Protein AF-A0A139WZM8-F1 (afdb_monomer_lite)

Radius of gyration: 18.74 Å; chains: 1; bounding box: 75×30×41 Å

Organism: NCBI:txid128403

Secondary structure (DSSP, 8-state):
---------TTHHHHHHHHHHHHHHHHHHHSPTT-HHHHHHHTGGG-SHHHHHHHHHHHHHHHHTT-HHHHHHHHHHHHHHHHHTT-S------------

pLDDT: mean 77.56, std 16.38, range [36.62, 92.31]

Foldseek 3Di:
DDDDDPDDPPPVPVVVLVVVLVVLLVCCVPDDPPCNVVSCVVPVVSLDVSSLVVLQVVLVVCVVVVNPVSSVSSVVVSVVSCVVRCVPPPVPPPDPDDDD

Sequence (100 aa):
MSEQISEPTSEQSLEERHKLYCELIDKLLRCPNGQEPEVLEAHLELIDAGLIQTMLQVATGFAHQGNQDGAKFLIHVTKELSKQLGFYPEIPNSTEEGKE

Structure (mmCIF, N/CA/C/O backbone):
data_AF-A0A139WZM8-F1
#
_entry.id   AF-A0A139WZM8-F1
#
loop_
_atom_site.group_PDB
_atom_site.id
_atom_site.type_symbol
_atom_site.label_atom_id
_atom_site.label_alt_id
_atom_site.label_comp_id
_atom_site.label_asym_id
_atom_site.label_entity_id
_atom_site.label_seq_id
_atom_site.pdbx_PDB_ins_code
_atom_site.Cartn_x
_atom_site.Cartn_y
_atom_site.Cartn_z
_atom_site.occupancy
_atom_site.B_iso_or_equiv
_atom_site.auth_seq_id
_atom_site.auth_comp_id
_atom_site.auth_asym_id
_atom_site.auth_atom_id
_atom_site.pdbx_PDB_model_num
ATOM 1 N N . MET A 1 1 ? -36.905 1.619 -5.921 1.00 54.69 1 MET A N 1
ATOM 2 C CA . MET A 1 1 ? -35.909 1.086 -4.966 1.00 54.69 1 MET A CA 1
ATOM 3 C C . MET A 1 1 ? -35.864 -0.408 -5.214 1.00 54.69 1 MET A C 1
ATOM 5 O O . MET A 1 1 ? -36.922 -1.014 -5.120 1.00 54.69 1 MET A O 1
ATOM 9 N N . SER A 1 2 ? -34.698 -0.930 -5.609 1.00 65.88 2 SER A N 1
ATOM 10 C CA . SER A 1 2 ? -34.455 -2.293 -6.129 1.00 65.88 2 SER A CA 1
ATOM 11 C C . SER A 1 2 ? -34.614 -2.457 -7.652 1.00 65.88 2 SER A C 1
ATOM 13 O O . SER A 1 2 ? -35.471 -3.196 -8.119 1.00 65.88 2 SER A O 1
ATOM 15 N N . GLU A 1 3 ? -33.758 -1.792 -8.429 1.00 51.28 3 GLU A N 1
ATOM 16 C CA . GLU A 1 3 ? -33.320 -2.306 -9.741 1.00 51.28 3 GLU A CA 1
ATOM 17 C C . GLU A 1 3 ? -32.037 -3.105 -9.449 1.00 51.28 3 GLU A C 1
ATOM 19 O O . GLU A 1 3 ? -31.079 -2.554 -8.915 1.00 51.28 3 GLU A O 1
ATOM 24 N N . GLN A 1 4 ? -32.093 -4.444 -9.418 1.00 48.72 4 GLN A N 1
ATOM 25 C CA . GLN A 1 4 ? -31.771 -5.315 -10.560 1.00 48.72 4 GLN A CA 1
ATOM 26 C C . GLN A 1 4 ? -30.571 -4.774 -11.337 1.00 48.72 4 GLN A C 1
ATOM 28 O O . GLN A 1 4 ? -30.774 -3.811 -12.060 1.00 48.72 4 GLN A O 1
ATOM 33 N N . ILE A 1 5 ? -29.367 -5.346 -11.167 1.00 49.44 5 ILE A N 1
ATOM 34 C CA . ILE A 1 5 ? -28.775 -6.346 -12.085 1.00 49.44 5 ILE A CA 1
ATOM 35 C C . ILE A 1 5 ? -27.691 -7.116 -11.312 1.00 49.44 5 ILE A C 1
ATOM 37 O O . ILE A 1 5 ? -26.608 -6.613 -11.026 1.00 49.44 5 ILE A O 1
ATOM 41 N N . SER A 1 6 ? -28.018 -8.348 -10.936 1.00 61.44 6 SER A N 1
ATOM 42 C CA . SER A 1 6 ? -27.031 -9.410 -10.816 1.00 61.44 6 SER A CA 1
ATOM 43 C C . SER A 1 6 ? -26.698 -9.839 -12.238 1.00 61.44 6 SER A C 1
ATOM 45 O O . SER A 1 6 ? -27.592 -10.344 -12.896 1.00 61.44 6 SER A O 1
ATOM 47 N N . GLU A 1 7 ? -25.465 -9.639 -12.697 1.00 39.72 7 GLU A N 1
ATOM 48 C CA . GLU A 1 7 ? -24.841 -10.434 -13.763 1.00 39.72 7 GLU A CA 1
ATOM 49 C C . GLU A 1 7 ? -23.308 -10.244 -13.683 1.00 39.72 7 GLU A C 1
ATOM 51 O O . GLU A 1 7 ? -22.821 -9.118 -13.793 1.00 39.72 7 GLU A O 1
ATOM 56 N N . PRO A 1 8 ? -22.537 -11.313 -13.394 1.00 54.03 8 PRO A N 1
ATOM 57 C CA . PRO A 1 8 ? -21.099 -11.249 -13.161 1.00 54.03 8 PRO A CA 1
ATOM 58 C C . PRO A 1 8 ? -20.370 -11.280 -14.505 1.00 54.03 8 PRO A C 1
ATOM 60 O O . PRO A 1 8 ? -20.013 -12.339 -15.020 1.00 54.03 8 PRO A O 1
ATOM 63 N N . THR A 1 9 ? -20.183 -10.116 -15.115 1.00 36.62 9 THR A N 1
ATOM 64 C CA . THR A 1 9 ? -19.450 -10.018 -16.378 1.00 36.62 9 THR A CA 1
ATOM 65 C C . THR A 1 9 ? -17.950 -10.088 -16.104 1.00 36.62 9 THR A C 1
ATOM 67 O O . THR A 1 9 ? -17.444 -9.503 -15.147 1.00 36.62 9 THR A O 1
ATOM 70 N N . SER A 1 10 ? -17.251 -10.829 -16.958 1.00 52.28 10 SER A N 1
ATOM 71 C CA . SER A 1 10 ? -15.842 -11.248 -16.934 1.00 52.28 10 SER A CA 1
ATOM 72 C C . SER A 1 10 ? -14.768 -10.128 -16.868 1.00 52.28 10 SER A C 1
ATOM 74 O O . SER A 1 10 ? -13.616 -10.367 -17.224 1.00 52.28 10 SER A O 1
ATOM 76 N N . GLU A 1 11 ? -15.121 -8.932 -16.394 1.00 46.72 11 GLU A N 1
ATOM 77 C CA . GLU A 1 11 ? -14.274 -7.751 -16.151 1.00 46.72 11 GLU A CA 1
ATOM 78 C C . GLU A 1 11 ? -14.114 -7.428 -14.647 1.00 46.72 11 GLU A C 1
ATOM 80 O O . GLU A 1 11 ? -13.239 -6.656 -14.261 1.00 46.72 11 GLU A O 1
ATOM 85 N N . GLN A 1 12 ? -14.884 -8.089 -13.773 1.00 49.94 12 GLN A N 1
ATOM 86 C CA . GLN A 1 12 ? -14.857 -7.911 -12.311 1.00 49.94 12 GLN A CA 1
ATOM 87 C C . GLN A 1 12 ? -13.489 -8.200 -11.665 1.00 49.94 12 GLN A C 1
ATOM 89 O O . GLN A 1 12 ? -13.149 -7.619 -10.640 1.00 49.94 12 GLN A O 1
ATOM 94 N N . SER A 1 13 ? -12.659 -9.066 -12.251 1.00 61.84 13 SER A N 1
ATOM 95 C CA . SER A 1 13 ? -11.41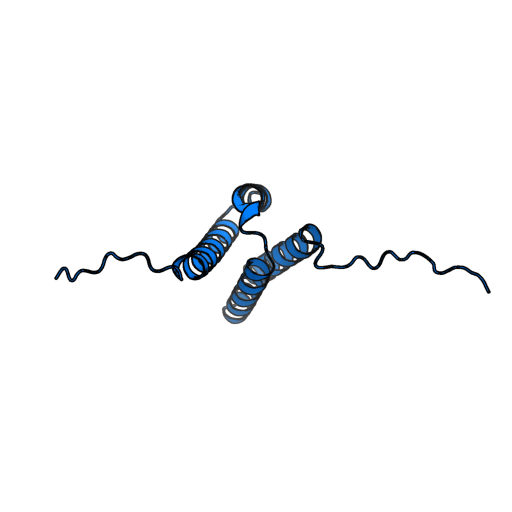1 -9.500 -11.608 1.00 61.84 13 SER A CA 1
ATOM 96 C C . SER A 1 13 ? -10.355 -8.399 -11.462 1.00 61.84 13 SER A C 1
ATOM 98 O O . SER A 1 13 ? -9.517 -8.504 -10.572 1.00 61.84 13 SER A O 1
ATOM 100 N N . LEU A 1 14 ? -10.371 -7.356 -12.303 1.00 68.69 14 LEU A N 1
ATOM 101 C CA . LEU A 1 14 ? -9.419 -6.238 -12.204 1.00 68.69 14 LEU A CA 1
ATOM 102 C C . LEU A 1 14 ? -9.836 -5.216 -11.141 1.00 68.69 14 LEU A C 1
ATOM 104 O O . LEU A 1 14 ? -8.995 -4.785 -10.350 1.00 68.69 14 LEU A O 1
ATOM 108 N N . GLU A 1 15 ? -11.122 -4.867 -11.093 1.00 74.06 15 GLU A N 1
ATOM 109 C CA . GLU A 1 15 ? -11.685 -3.973 -10.072 1.00 74.06 15 GLU A CA 1
ATOM 110 C C . GLU A 1 15 ? -11.615 -4.592 -8.677 1.00 74.06 15 GLU A C 1
ATOM 112 O O . GLU A 1 15 ? -11.192 -3.920 -7.735 1.00 74.06 15 GLU A O 1
ATOM 117 N N . GLU A 1 16 ? -11.910 -5.888 -8.555 1.00 79.62 16 GLU A N 1
ATOM 118 C CA . GLU A 1 16 ? -11.749 -6.615 -7.295 1.00 79.62 16 GLU A CA 1
ATOM 119 C C . GLU A 1 16 ? -10.279 -6.623 -6.855 1.00 79.62 16 GLU A C 1
ATOM 121 O O . GLU A 1 16 ? -9.988 -6.371 -5.689 1.00 79.62 16 GLU A O 1
ATOM 126 N N . ARG A 1 17 ? -9.323 -6.786 -7.783 1.00 82.25 17 ARG A N 1
ATOM 127 C CA . ARG A 1 17 ? -7.886 -6.682 -7.468 1.00 82.25 17 ARG A CA 1
ATOM 128 C C . ARG A 1 17 ? -7.500 -5.293 -6.972 1.00 82.25 17 ARG A C 1
ATOM 130 O O . ARG A 1 17 ? -6.786 -5.177 -5.983 1.00 82.25 17 ARG A O 1
ATOM 137 N N . HIS A 1 18 ? -7.975 -4.242 -7.637 1.00 84.06 18 HIS A N 1
ATOM 138 C CA . HIS A 1 18 ? -7.727 -2.860 -7.223 1.00 84.06 18 HIS A CA 1
ATOM 139 C C . HIS A 1 18 ? -8.298 -2.569 -5.835 1.00 84.06 18 HIS A C 1
ATOM 141 O O . HIS A 1 18 ? -7.640 -1.938 -5.009 1.00 84.06 18 HIS A O 1
ATOM 147 N N . LYS A 1 19 ? -9.507 -3.054 -5.560 1.00 85.38 19 LYS A N 1
ATOM 148 C CA . LYS A 1 19 ? -10.132 -2.931 -4.247 1.00 85.38 19 LYS A CA 1
ATOM 149 C C . LYS A 1 19 ? -9.328 -3.671 -3.183 1.00 85.38 19 LYS A C 1
ATOM 151 O O . LYS A 1 19 ? -9.027 -3.081 -2.151 1.00 85.38 19 LYS A O 1
ATOM 156 N N . LEU A 1 20 ? -8.892 -4.895 -3.474 1.00 89.31 20 LEU A N 1
ATOM 157 C CA . LEU A 1 20 ? -8.026 -5.677 -2.596 1.00 89.31 20 LEU A CA 1
ATOM 158 C C . LEU A 1 20 ? -6.687 -4.973 -2.328 1.00 89.31 20 LEU A C 1
ATOM 160 O O . LEU A 1 20 ? -6.220 -4.979 -1.193 1.00 89.31 20 LEU A O 1
ATOM 164 N N . TYR A 1 21 ? -6.096 -4.303 -3.323 1.00 91.06 21 TYR A N 1
ATOM 165 C CA . TYR A 1 21 ? -4.905 -3.471 -3.120 1.00 91.06 21 TYR A CA 1
ATOM 166 C C . TYR A 1 21 ? -5.177 -2.308 -2.173 1.00 91.06 21 TYR A C 1
ATOM 168 O O . TYR A 1 21 ? -4.419 -2.101 -1.230 1.00 91.06 21 TYR A O 1
ATOM 176 N N . CYS A 1 22 ? -6.267 -1.571 -2.385 1.00 88.75 22 CYS A N 1
ATOM 177 C CA . CYS A 1 22 ? -6.662 -0.485 -1.493 1.00 88.75 22 CYS A CA 1
ATOM 178 C C . CYS A 1 22 ? -6.931 -0.985 -0.065 1.00 88.75 22 CYS A C 1
ATOM 180 O O . CYS A 1 22 ? -6.479 -0.355 0.888 1.00 88.75 22 CYS A O 1
ATOM 182 N N . GLU A 1 23 ? -7.610 -2.123 0.097 1.00 89.81 23 GLU A N 1
ATOM 183 C CA . GLU A 1 23 ? -7.864 -2.739 1.405 1.00 89.81 23 GLU A CA 1
ATOM 184 C C . GLU A 1 23 ? -6.574 -3.202 2.086 1.00 89.81 23 GLU A C 1
ATOM 186 O O . GLU A 1 23 ? -6.404 -2.996 3.287 1.00 89.81 23 GLU A O 1
ATOM 191 N N . LEU A 1 24 ? -5.641 -3.788 1.332 1.00 90.44 24 LEU A N 1
ATOM 192 C CA . LEU A 1 24 ? -4.334 -4.189 1.843 1.00 90.44 24 LEU A CA 1
ATOM 193 C C . LEU A 1 24 ? -3.530 -2.972 2.316 1.00 90.44 24 LEU A C 1
ATOM 195 O O . LEU A 1 24 ? -2.960 -2.993 3.403 1.00 90.44 24 LEU A O 1
ATOM 199 N N . ILE A 1 25 ? -3.528 -1.891 1.536 1.00 90.25 25 ILE A N 1
ATOM 200 C CA . ILE A 1 25 ? -2.858 -0.633 1.887 1.00 90.25 25 ILE A CA 1
ATOM 201 C C . ILE A 1 25 ? -3.485 -0.009 3.141 1.00 90.25 25 ILE A C 1
ATOM 203 O O . ILE A 1 25 ? -2.753 0.403 4.040 1.00 90.25 25 ILE A O 1
ATOM 207 N N . ASP A 1 26 ? -4.817 0.031 3.234 1.00 88.69 26 ASP A N 1
ATOM 208 C CA . ASP A 1 26 ? -5.527 0.525 4.423 1.00 88.69 26 ASP A CA 1
ATOM 209 C C . ASP A 1 26 ? -5.190 -0.312 5.662 1.00 88.69 26 ASP A C 1
ATOM 211 O O . ASP A 1 26 ? -4.868 0.241 6.714 1.00 88.69 26 ASP A O 1
ATOM 215 N N . LYS A 1 27 ? -5.177 -1.646 5.530 1.00 88.31 27 LYS A N 1
ATOM 216 C CA . LYS A 1 27 ? -4.745 -2.549 6.604 1.00 88.31 27 LYS A CA 1
ATOM 217 C C . LYS A 1 27 ? -3.323 -2.245 7.051 1.00 88.31 27 LYS A C 1
ATOM 219 O O . LYS A 1 27 ? -3.103 -2.107 8.247 1.00 88.31 27 LYS A O 1
ATOM 224 N N . LEU A 1 28 ? -2.383 -2.094 6.119 1.00 88.88 28 LEU A N 1
ATOM 225 C CA . LEU A 1 28 ? -0.990 -1.780 6.442 1.00 88.88 28 LEU A CA 1
ATOM 226 C C . LEU A 1 28 ? -0.859 -0.452 7.191 1.00 88.88 28 LEU A C 1
ATOM 228 O O . LEU A 1 28 ? -0.130 -0.379 8.171 1.00 88.88 28 LEU A O 1
ATOM 232 N N . LEU A 1 29 ? -1.607 0.573 6.780 1.00 86.00 29 LEU A N 1
ATOM 233 C CA . LEU A 1 29 ? -1.600 1.887 7.430 1.00 86.00 29 LEU A CA 1
ATOM 234 C C . LEU A 1 29 ? -2.274 1.895 8.811 1.00 86.00 29 LEU A C 1
ATOM 236 O O . LEU A 1 29 ? -1.965 2.752 9.639 1.00 86.00 29 LEU A O 1
ATOM 240 N N . ARG A 1 30 ? -3.224 0.987 9.050 1.00 85.31 30 ARG A N 1
ATOM 241 C CA . ARG A 1 30 ? -3.960 0.866 10.321 1.00 85.31 30 ARG A CA 1
ATOM 242 C C . ARG A 1 30 ? -3.330 -0.130 11.285 1.00 85.31 30 ARG A C 1
ATOM 244 O O . ARG A 1 30 ? -3.628 -0.076 12.479 1.00 85.31 30 ARG A O 1
ATOM 251 N N . CYS A 1 31 ? -2.510 -1.046 10.782 1.00 81.69 31 CYS A N 1
ATOM 252 C CA . CYS A 1 31 ? -1.776 -1.992 11.599 1.00 81.69 31 CYS A CA 1
ATOM 253 C C . CYS A 1 31 ? -0.758 -1.253 12.481 1.00 81.69 31 CYS A C 1
ATOM 255 O O . CYS A 1 31 ? -0.087 -0.329 12.020 1.00 81.69 31 CYS A O 1
ATOM 257 N N . PRO A 1 32 ? -0.630 -1.635 13.762 1.00 73.38 32 PRO A N 1
ATOM 258 C CA . PRO A 1 32 ? 0.446 -1.133 14.595 1.00 73.38 32 PRO A CA 1
ATOM 259 C C . PRO A 1 32 ? 1.793 -1.623 14.051 1.00 73.38 32 PRO A C 1
ATOM 261 O O . PRO A 1 32 ? 1.903 -2.728 13.517 1.00 73.38 32 PRO A O 1
ATOM 264 N N . ASN A 1 33 ? 2.810 -0.779 14.215 1.00 69.12 33 ASN A N 1
ATOM 265 C CA . ASN A 1 33 ? 4.150 -0.978 13.674 1.00 69.12 33 ASN A CA 1
ATOM 266 C C . ASN A 1 33 ? 4.695 -2.376 14.031 1.00 69.12 33 ASN A C 1
ATOM 268 O O . ASN A 1 33 ? 4.884 -2.684 15.210 1.00 69.12 33 ASN A O 1
ATOM 272 N N . GLY A 1 34 ? 4.965 -3.200 13.018 1.00 72.94 34 GLY A N 1
ATOM 273 C CA . GLY A 1 34 ? 5.481 -4.566 13.148 1.00 72.94 34 GLY A CA 1
ATOM 274 C C . GLY A 1 34 ? 4.540 -5.674 12.665 1.00 72.94 34 GLY A C 1
ATOM 275 O O . GLY A 1 34 ? 4.977 -6.818 12.592 1.00 72.94 34 GLY A O 1
ATOM 276 N N . GLN A 1 35 ? 3.288 -5.365 12.310 1.00 82.75 35 GLN A N 1
ATOM 277 C CA . GLN A 1 35 ? 2.361 -6.339 11.706 1.00 82.75 35 GLN A CA 1
ATOM 278 C C . GLN A 1 35 ? 2.263 -6.222 10.180 1.00 82.75 35 GLN A C 1
ATOM 280 O O . GLN A 1 35 ? 1.602 -7.042 9.546 1.00 82.75 35 GLN A O 1
ATOM 285 N N . GLU A 1 36 ? 2.938 -5.238 9.574 1.00 84.94 36 GLU A N 1
ATOM 286 C CA . GLU A 1 36 ? 3.035 -5.133 8.117 1.00 84.94 36 GLU A CA 1
ATOM 287 C C . GLU A 1 36 ? 3.476 -6.419 7.405 1.00 84.94 36 GLU A C 1
ATOM 289 O O . GLU A 1 36 ? 2.787 -6.807 6.458 1.00 84.94 36 GLU A O 1
ATOM 294 N N . PRO A 1 37 ? 4.576 -7.091 7.816 1.00 82.50 37 PRO A N 1
ATOM 295 C CA . PRO A 1 37 ? 5.041 -8.281 7.111 1.00 82.50 37 PRO A CA 1
ATOM 296 C C . PRO A 1 37 ? 4.014 -9.411 7.181 1.00 82.50 37 PRO A C 1
ATOM 298 O O . PRO A 1 37 ? 3.724 -10.013 6.159 1.00 82.50 37 PRO A O 1
ATOM 301 N N . GLU A 1 38 ? 3.370 -9.619 8.331 1.00 86.25 38 GLU A N 1
ATOM 302 C CA . GLU A 1 38 ? 2.369 -10.679 8.514 1.00 86.25 38 GLU A CA 1
ATOM 303 C C . GLU A 1 38 ? 1.146 -10.471 7.599 1.00 86.25 38 GLU A C 1
ATOM 305 O O . GLU A 1 38 ? 0.626 -11.410 6.995 1.00 86.25 38 GLU A O 1
ATOM 310 N N . VAL A 1 39 ? 0.717 -9.214 7.435 1.00 87.62 39 VAL A N 1
ATOM 311 C CA . VAL A 1 39 ? -0.366 -8.840 6.515 1.00 87.62 39 VAL A CA 1
ATOM 312 C C . VAL A 1 39 ? 0.056 -9.021 5.053 1.00 87.62 39 VAL A C 1
ATOM 314 O O . VAL A 1 39 ? -0.739 -9.505 4.250 1.00 87.62 39 VAL A O 1
ATOM 317 N N . LEU A 1 40 ? 1.289 -8.660 4.694 1.00 86.94 40 LEU A N 1
ATOM 318 C CA . LEU A 1 40 ? 1.830 -8.864 3.346 1.00 86.94 40 LEU A CA 1
ATOM 319 C C . LEU A 1 40 ? 1.964 -10.355 3.013 1.00 86.94 40 LEU A C 1
ATOM 321 O O . LEU A 1 40 ? 1.528 -10.782 1.947 1.00 86.94 40 LEU A O 1
ATOM 325 N N . GLU A 1 41 ? 2.488 -11.157 3.939 1.00 85.00 41 GLU A N 1
ATOM 326 C CA . GLU A 1 41 ? 2.630 -12.609 3.806 1.00 85.00 41 GLU A CA 1
ATOM 327 C C . GLU A 1 41 ? 1.271 -13.305 3.637 1.00 85.00 41 GLU A C 1
ATOM 329 O O . GLU A 1 41 ? 1.129 -14.204 2.808 1.00 85.00 41 GLU A O 1
ATOM 334 N N . ALA A 1 42 ? 0.239 -12.848 4.354 1.00 87.44 42 ALA A N 1
ATOM 335 C CA . ALA A 1 42 ? -1.126 -13.352 4.198 1.00 87.44 42 ALA A CA 1
ATOM 336 C C . ALA A 1 42 ? -1.758 -13.009 2.835 1.00 87.44 42 ALA A C 1
ATOM 338 O O . ALA A 1 42 ? -2.737 -13.638 2.434 1.00 87.44 42 ALA A O 1
ATOM 339 N N . HIS A 1 43 ? -1.216 -12.015 2.129 1.00 86.88 43 HIS A N 1
ATOM 340 C CA . HIS A 1 43 ? -1.751 -11.473 0.884 1.00 86.88 43 HIS A CA 1
ATOM 341 C C . HIS A 1 43 ? -0.721 -11.513 -0.264 1.00 86.88 43 HIS A C 1
ATOM 343 O O . HIS A 1 43 ? -0.768 -10.678 -1.167 1.00 86.88 43 HIS A O 1
ATOM 349 N N . LEU A 1 44 ? 0.180 -12.507 -0.274 1.00 83.62 44 LEU A N 1
ATOM 350 C CA . LEU A 1 44 ? 1.210 -12.681 -1.315 1.00 83.62 44 LEU A CA 1
ATOM 351 C C . LEU A 1 44 ? 0.644 -12.755 -2.738 1.00 83.62 44 LEU A C 1
ATOM 353 O O . LEU A 1 44 ? 1.278 -12.277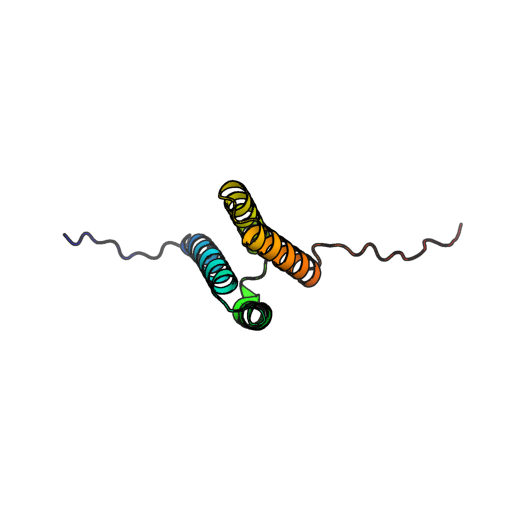 -3.672 1.00 83.62 44 LEU A O 1
ATOM 357 N N . GLU A 1 45 ? -0.569 -13.281 -2.909 1.00 85.81 45 GLU A N 1
ATOM 358 C CA . GLU A 1 45 ? -1.260 -13.317 -4.206 1.00 85.81 45 GLU A CA 1
ATOM 359 C C . GLU A 1 45 ? -1.569 -11.920 -4.780 1.00 85.81 45 GLU A C 1
AT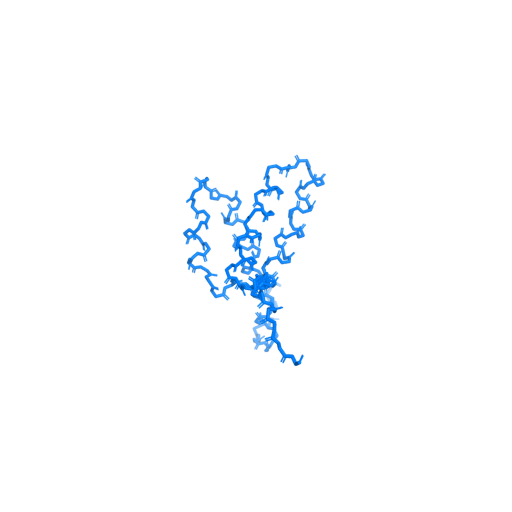OM 361 O O . GLU A 1 45 ? -1.765 -11.764 -5.985 1.00 85.81 45 GLU A O 1
ATOM 366 N N . LEU A 1 46 ? -1.605 -10.898 -3.919 1.00 87.44 46 LEU A N 1
ATOM 367 C CA . LEU A 1 46 ? -1.844 -9.502 -4.281 1.00 87.44 46 LEU A CA 1
ATOM 368 C C . LEU A 1 46 ? -0.544 -8.717 -4.467 1.00 87.44 46 LEU A C 1
ATOM 370 O O . LEU A 1 46 ? -0.571 -7.605 -4.999 1.00 87.44 46 LEU A O 1
ATOM 374 N N . ILE A 1 47 ? 0.591 -9.265 -4.037 1.00 88.19 47 ILE A N 1
ATOM 375 C CA . ILE A 1 47 ? 1.885 -8.598 -4.130 1.00 88.19 47 ILE A CA 1
ATOM 376 C C . ILE A 1 47 ? 2.377 -8.693 -5.574 1.00 88.19 47 ILE A C 1
ATOM 378 O O . ILE A 1 47 ? 2.922 -9.699 -6.006 1.00 88.19 47 ILE A O 1
ATOM 382 N N . ASP A 1 48 ? 2.158 -7.613 -6.323 1.00 88.88 48 ASP A N 1
ATOM 383 C CA . ASP A 1 48 ? 2.530 -7.468 -7.732 1.00 88.88 48 ASP A CA 1
ATOM 384 C C . ASP A 1 48 ? 2.921 -6.004 -8.034 1.00 88.88 48 ASP A C 1
ATOM 386 O O . ASP A 1 48 ? 2.750 -5.111 -7.194 1.00 88.88 48 ASP A O 1
ATOM 390 N N . ALA A 1 49 ? 3.403 -5.714 -9.249 1.00 86.50 49 ALA A N 1
ATOM 391 C CA . ALA A 1 49 ? 3.699 -4.347 -9.695 1.00 86.50 49 ALA A CA 1
ATOM 392 C C . ALA A 1 49 ? 2.500 -3.398 -9.537 1.00 86.50 49 ALA A C 1
ATOM 394 O O . ALA A 1 49 ? 2.680 -2.218 -9.224 1.00 86.50 49 ALA A O 1
ATOM 395 N N . GLY A 1 50 ? 1.276 -3.904 -9.728 1.00 87.38 50 GLY A N 1
ATOM 396 C CA . GLY A 1 50 ? 0.053 -3.114 -9.557 1.00 87.38 50 GLY A CA 1
ATOM 397 C C . GLY A 1 50 ? -0.137 -2.591 -8.127 1.00 87.38 50 GLY A C 1
ATOM 398 O O . GLY A 1 50 ? -0.492 -1.424 -7.932 1.00 87.38 50 GLY A O 1
ATOM 399 N N . LEU A 1 51 ? 0.167 -3.414 -7.118 1.00 90.12 51 LEU A N 1
ATOM 400 C CA . LEU A 1 51 ? 0.096 -3.014 -5.710 1.00 90.12 51 LEU A CA 1
ATOM 401 C C . LEU A 1 51 ? 1.1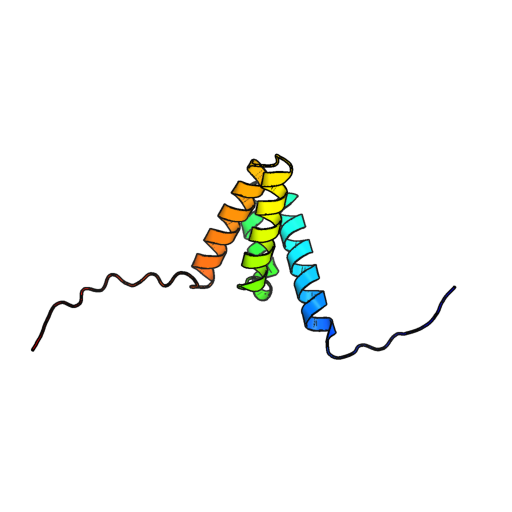44 -1.940 -5.395 1.00 90.12 51 LEU A C 1
ATOM 403 O O . LEU A 1 51 ? 0.810 -0.904 -4.820 1.00 90.12 51 LEU A O 1
ATOM 407 N N . ILE A 1 52 ? 2.387 -2.155 -5.838 1.00 89.88 52 ILE A N 1
ATOM 408 C CA . ILE A 1 52 ? 3.513 -1.214 -5.696 1.00 89.88 52 ILE A CA 1
ATOM 409 C C . ILE A 1 52 ? 3.144 0.161 -6.270 1.00 89.88 52 ILE A C 1
ATOM 411 O O . ILE A 1 52 ? 3.329 1.191 -5.618 1.00 89.88 52 ILE A O 1
ATOM 415 N N . GLN A 1 53 ? 2.584 0.197 -7.481 1.00 89.12 53 GLN A N 1
ATOM 416 C CA . GLN A 1 53 ? 2.180 1.449 -8.119 1.00 89.12 53 GLN A CA 1
ATOM 417 C C . GLN A 1 53 ? 1.044 2.145 -7.355 1.00 89.12 53 GLN A C 1
ATOM 419 O O . GLN A 1 53 ? 1.048 3.371 -7.220 1.00 89.12 53 GLN A O 1
ATOM 424 N N . THR A 1 54 ? 0.092 1.378 -6.823 1.00 91.00 54 THR A N 1
ATOM 425 C CA . THR A 1 54 ? -1.015 1.912 -6.016 1.00 91.00 54 THR A CA 1
ATOM 426 C C . THR A 1 54 ? -0.499 2.513 -4.706 1.00 91.00 54 THR A C 1
ATOM 428 O O . THR A 1 54 ? -0.832 3.652 -4.380 1.00 91.00 54 THR A O 1
ATOM 431 N N . MET A 1 55 ? 0.395 1.813 -4.002 1.00 91.00 55 MET A N 1
ATOM 432 C CA . MET A 1 55 ? 1.055 2.313 -2.790 1.00 91.00 55 MET A CA 1
ATOM 433 C C . MET A 1 55 ? 1.785 3.633 -3.027 1.00 91.00 55 MET A C 1
ATOM 435 O O . MET A 1 55 ? 1.679 4.547 -2.212 1.00 91.00 55 MET A O 1
ATOM 439 N N . LEU A 1 56 ? 2.489 3.765 -4.153 1.00 90.81 56 LEU A N 1
ATOM 440 C CA . LEU A 1 56 ? 3.235 4.977 -4.487 1.00 90.81 56 LEU A CA 1
ATOM 441 C C . LEU A 1 56 ? 2.318 6.186 -4.737 1.00 90.81 56 LEU A C 1
ATOM 443 O O . LEU A 1 56 ? 2.625 7.308 -4.320 1.00 90.81 56 LEU A O 1
ATOM 447 N N . GLN A 1 57 ? 1.175 5.956 -5.390 1.00 91.62 57 GLN A N 1
ATOM 448 C CA . GLN A 1 57 ? 0.151 6.983 -5.588 1.00 91.62 57 GLN A CA 1
ATOM 449 C C . GLN A 1 57 ? -0.435 7.443 -4.249 1.00 91.62 57 GLN A C 1
ATOM 451 O O . GLN A 1 57 ? -0.500 8.647 -3.988 1.00 91.62 57 GLN A O 1
ATOM 456 N N . VAL A 1 58 ? -0.784 6.499 -3.367 1.00 91.31 58 VAL A N 1
ATOM 457 C CA . VAL A 1 58 ? -1.281 6.812 -2.017 1.00 91.31 58 VAL A CA 1
ATOM 458 C C . VAL A 1 58 ? -0.214 7.555 -1.208 1.00 91.31 58 VAL A C 1
ATOM 460 O O . VAL A 1 58 ? -0.522 8.578 -0.600 1.00 91.31 58 VAL A O 1
ATOM 463 N N . ALA A 1 59 ? 1.051 7.127 -1.268 1.00 91.25 59 ALA A N 1
ATOM 464 C CA . ALA A 1 59 ? 2.170 7.781 -0.588 1.00 91.25 59 ALA A CA 1
ATOM 465 C C . ALA A 1 59 ? 2.335 9.244 -1.021 1.00 91.25 59 ALA A C 1
ATOM 467 O O . ALA A 1 59 ? 2.538 10.129 -0.191 1.00 91.25 59 ALA A O 1
ATOM 468 N N . THR A 1 60 ? 2.196 9.511 -2.320 1.00 92.31 60 THR A N 1
ATOM 469 C CA . THR A 1 60 ? 2.252 10.872 -2.870 1.00 92.31 60 THR A CA 1
ATOM 470 C C . THR A 1 60 ? 1.075 11.713 -2.364 1.00 92.31 60 THR A C 1
ATOM 472 O O . THR A 1 60 ? 1.265 12.852 -1.935 1.00 92.31 60 THR A O 1
ATOM 475 N N . GLY A 1 61 ? -0.133 11.139 -2.329 1.00 92.19 61 GLY A N 1
ATOM 476 C CA . GLY A 1 61 ? -1.308 11.779 -1.730 1.00 92.19 61 GLY A CA 1
ATOM 477 C C . GLY A 1 61 ? -1.114 12.108 -0.246 1.00 92.19 61 GLY A C 1
ATOM 478 O O . GLY A 1 61 ? -1.457 13.203 0.197 1.00 92.19 61 GLY A O 1
ATOM 479 N N . PHE A 1 62 ? -0.501 11.199 0.511 1.00 90.69 62 PHE A N 1
ATOM 480 C CA . PHE A 1 62 ? -0.174 11.388 1.925 1.00 90.69 62 PHE A CA 1
ATOM 481 C C . PHE A 1 62 ? 0.839 12.516 2.129 1.00 90.69 62 PHE A C 1
ATOM 483 O O . PHE A 1 62 ? 0.635 13.374 2.989 1.00 90.69 62 PHE A O 1
ATOM 490 N N . ALA A 1 63 ? 1.881 12.575 1.296 1.00 90.94 63 ALA A N 1
ATOM 491 C CA . ALA A 1 63 ? 2.867 13.646 1.342 1.00 90.94 63 ALA A CA 1
ATOM 492 C C . ALA A 1 63 ? 2.220 15.026 1.122 1.00 90.94 63 ALA A C 1
ATOM 494 O O . ALA A 1 63 ? 2.529 15.965 1.858 1.00 90.94 63 ALA A O 1
ATOM 495 N N . HIS A 1 64 ? 1.280 15.135 0.174 1.00 91.94 64 HIS A N 1
ATOM 496 C CA . HIS A 1 64 ? 0.520 16.366 -0.079 1.00 91.94 64 HIS A CA 1
ATOM 497 C C . HIS A 1 64 ? -0.418 16.754 1.071 1.00 91.94 64 HIS A C 1
ATOM 499 O O . HIS A 1 64 ? -0.600 17.940 1.331 1.00 91.94 64 HIS A O 1
ATOM 505 N N . GLN A 1 65 ? -0.987 15.780 1.784 1.00 89.00 65 GLN A N 1
ATOM 506 C CA . GLN A 1 65 ? -1.832 16.023 2.961 1.00 89.00 65 GLN A CA 1
ATOM 507 C C . GLN A 1 65 ? -1.031 16.359 4.232 1.00 89.00 65 GLN A C 1
ATOM 509 O O . GLN A 1 65 ? -1.617 16.598 5.284 1.00 89.00 65 GLN A O 1
ATOM 514 N N . GLY A 1 66 ? 0.305 16.377 4.158 1.00 92.00 66 GLY A N 1
ATOM 515 C CA . GLY A 1 66 ? 1.181 16.604 5.309 1.00 92.00 66 GLY A CA 1
ATOM 516 C C . GLY A 1 66 ? 1.471 15.346 6.133 1.00 92.00 66 GLY A C 1
ATOM 517 O O . GLY A 1 66 ? 2.194 15.426 7.123 1.00 92.00 66 GLY A O 1
ATOM 518 N N . ASN A 1 67 ? 0.985 14.175 5.712 1.00 88.88 67 ASN A N 1
ATOM 519 C CA . ASN A 1 67 ? 1.275 12.893 6.349 1.00 88.88 67 ASN A CA 1
ATOM 520 C C . ASN A 1 67 ? 2.571 12.284 5.787 1.00 88.88 67 ASN A C 1
ATOM 522 O O . ASN A 1 67 ? 2.573 11.313 5.027 1.00 88.88 67 ASN A O 1
ATOM 526 N N . GLN A 1 68 ? 3.695 12.901 6.147 1.00 89.69 68 GLN A N 1
ATOM 527 C CA . GLN A 1 68 ? 5.024 12.476 5.703 1.00 89.69 68 GLN A CA 1
ATOM 528 C C . GLN A 1 68 ? 5.401 11.089 6.238 1.00 89.69 68 GLN A C 1
ATOM 530 O O . GLN A 1 68 ? 6.083 10.338 5.543 1.00 89.69 68 GLN A O 1
ATOM 535 N N . ASP A 1 69 ? 4.959 10.738 7.446 1.00 89.44 69 ASP A N 1
ATOM 536 C CA . ASP A 1 69 ? 5.229 9.438 8.061 1.00 89.44 69 ASP A CA 1
ATOM 537 C C . ASP A 1 69 ? 4.558 8.302 7.287 1.00 89.44 69 ASP A C 1
ATOM 539 O O . ASP A 1 69 ? 5.238 7.361 6.877 1.00 89.44 69 ASP A O 1
ATOM 543 N N . GLY A 1 70 ? 3.267 8.433 6.963 1.00 88.31 70 GLY A N 1
ATOM 544 C CA . GLY A 1 70 ? 2.568 7.447 6.135 1.00 88.31 70 GLY A CA 1
ATOM 545 C C . GLY A 1 70 ? 3.116 7.374 4.704 1.00 88.31 70 GLY A C 1
ATOM 546 O O . GLY A 1 70 ? 3.231 6.288 4.140 1.00 88.31 70 GLY A O 1
ATOM 547 N N . ALA A 1 71 ? 3.551 8.501 4.129 1.00 92.12 71 ALA A N 1
ATOM 548 C CA . ALA A 1 71 ? 4.215 8.500 2.825 1.00 92.12 71 ALA A CA 1
ATOM 549 C C . ALA A 1 71 ? 5.542 7.719 2.850 1.00 92.12 71 ALA A C 1
ATOM 551 O O . ALA A 1 71 ? 5.783 6.870 1.990 1.00 92.12 71 ALA A O 1
ATOM 552 N N . LYS A 1 72 ? 6.401 7.971 3.847 1.00 91.12 72 LYS A N 1
ATOM 553 C CA . LYS A 1 72 ? 7.680 7.259 4.018 1.00 91.12 72 LYS A CA 1
ATOM 554 C C . LYS A 1 72 ? 7.471 5.771 4.266 1.00 91.12 72 LYS A C 1
ATOM 556 O O . LYS A 1 72 ? 8.199 4.964 3.694 1.00 91.12 72 LYS A O 1
ATOM 561 N N . PHE A 1 73 ? 6.481 5.431 5.083 1.00 90.44 73 PHE A N 1
ATOM 562 C CA . PHE A 1 73 ? 6.073 4.062 5.354 1.00 90.44 73 PHE A CA 1
ATOM 563 C C . PHE A 1 73 ? 5.713 3.319 4.064 1.00 90.44 73 PHE A C 1
ATOM 565 O O . PHE A 1 73 ? 6.336 2.310 3.740 1.00 90.44 73 PHE A O 1
ATOM 572 N N . LEU A 1 74 ? 4.798 3.869 3.260 1.00 91.25 74 LEU A N 1
ATOM 573 C CA . LEU A 1 74 ? 4.386 3.248 2.001 1.00 91.25 74 LEU A CA 1
ATOM 574 C C . LEU A 1 74 ? 5.556 3.107 1.024 1.00 91.25 74 LEU A C 1
ATOM 576 O O . LEU A 1 74 ? 5.707 2.055 0.411 1.00 91.25 74 LEU A O 1
ATOM 580 N N . ILE A 1 75 ? 6.425 4.117 0.912 1.00 90.44 75 ILE A N 1
ATOM 581 C CA . ILE A 1 75 ? 7.649 4.048 0.092 1.00 90.44 75 ILE A CA 1
ATOM 582 C C . ILE A 1 75 ? 8.575 2.919 0.572 1.00 90.44 75 ILE A C 1
ATOM 584 O O . ILE A 1 75 ? 9.175 2.227 -0.253 1.00 90.44 75 ILE A O 1
ATOM 588 N N . HIS A 1 76 ? 8.721 2.743 1.888 1.00 90.31 76 HIS A N 1
ATOM 589 C CA . HIS A 1 76 ? 9.552 1.693 2.473 1.00 90.31 76 HIS A CA 1
ATOM 590 C C . HIS A 1 76 ? 9.009 0.303 2.134 1.00 90.31 76 HIS A C 1
ATOM 592 O O . HIS A 1 76 ? 9.744 -0.509 1.575 1.00 90.31 76 HIS A O 1
ATOM 598 N N . VAL A 1 77 ? 7.711 0.081 2.362 1.00 88.88 77 VAL A N 1
ATOM 599 C CA . VAL A 1 77 ? 7.029 -1.172 2.010 1.00 88.88 77 VAL A CA 1
ATOM 600 C C . VAL A 1 77 ? 7.145 -1.440 0.510 1.00 88.88 77 VAL A C 1
ATOM 602 O O . VAL A 1 77 ? 7.603 -2.499 0.102 1.00 88.88 77 VAL A O 1
ATOM 605 N N . THR A 1 78 ? 6.846 -0.443 -0.326 1.00 90.06 78 THR A N 1
ATOM 606 C CA . THR A 1 78 ? 6.943 -0.542 -1.792 1.00 90.06 78 THR A CA 1
ATOM 607 C C . THR A 1 78 ? 8.337 -0.997 -2.238 1.00 90.06 78 THR A C 1
ATOM 609 O O . THR A 1 78 ? 8.466 -1.850 -3.111 1.00 90.06 78 THR A O 1
ATOM 612 N N . LYS A 1 79 ? 9.400 -0.458 -1.627 1.00 88.56 79 LYS A N 1
ATOM 613 C CA . LYS A 1 79 ? 10.784 -0.862 -1.915 1.00 88.56 79 LYS A CA 1
ATOM 614 C C . LYS A 1 79 ? 11.067 -2.310 -1.537 1.00 88.56 79 LYS A C 1
ATOM 616 O O . LYS A 1 79 ? 11.791 -2.983 -2.266 1.00 88.56 79 LYS A O 1
ATOM 621 N N . GLU A 1 80 ? 10.559 -2.763 -0.399 1.00 87.56 80 GLU A N 1
ATOM 622 C CA . GLU A 1 80 ? 10.729 -4.144 0.043 1.00 87.56 80 GLU A CA 1
ATOM 623 C C . GLU A 1 80 ? 10.007 -5.113 -0.897 1.00 87.56 80 GLU A C 1
ATOM 625 O O . GLU A 1 80 ? 10.615 -6.073 -1.369 1.00 87.56 80 GLU A O 1
ATOM 630 N N . LEU A 1 81 ? 8.771 -4.789 -1.284 1.00 87.50 81 LEU A N 1
ATOM 631 C CA . LEU A 1 81 ? 8.006 -5.560 -2.264 1.00 87.50 81 LEU A CA 1
ATOM 632 C C . LEU A 1 81 ? 8.715 -5.623 -3.618 1.00 87.50 81 LEU A C 1
ATOM 634 O O . LEU A 1 81 ? 8.842 -6.702 -4.187 1.00 87.50 81 LEU A O 1
ATOM 638 N N . SER A 1 82 ? 9.262 -4.507 -4.111 1.00 87.38 82 SER A N 1
ATOM 639 C CA . SER A 1 82 ? 10.034 -4.493 -5.363 1.00 87.38 82 SER A CA 1
ATOM 640 C C . SER A 1 82 ? 11.243 -5.432 -5.338 1.00 87.38 82 SER A C 1
ATOM 642 O O . SER A 1 82 ? 11.589 -6.000 -6.374 1.00 87.38 82 SER A O 1
ATOM 644 N N . LYS A 1 83 ? 11.893 -5.601 -4.177 1.00 84.44 83 LYS A N 1
ATOM 645 C CA . LYS A 1 83 ? 12.989 -6.567 -4.012 1.00 84.44 83 LYS A CA 1
ATOM 646 C C . LYS A 1 83 ? 12.469 -8.000 -4.021 1.00 84.44 83 LYS A C 1
ATOM 648 O O . LYS A 1 83 ? 13.033 -8.829 -4.723 1.00 84.44 83 LYS A O 1
ATOM 653 N N . GLN A 1 84 ? 11.390 -8.276 -3.286 1.00 82.44 84 GLN A N 1
ATOM 654 C CA . GLN A 1 84 ? 10.780 -9.610 -3.235 1.00 82.44 84 GLN A CA 1
ATOM 655 C C . GLN A 1 84 ? 10.281 -10.076 -4.610 1.00 82.44 84 GLN A C 1
ATOM 657 O O . GLN A 1 84 ? 10.460 -11.231 -4.976 1.00 82.44 84 GLN A O 1
ATOM 662 N N . LEU A 1 85 ? 9.712 -9.160 -5.396 1.00 83.50 85 LEU A N 1
ATOM 663 C CA . LEU A 1 85 ? 9.244 -9.417 -6.758 1.00 83.50 85 LEU A CA 1
ATOM 664 C C . LEU A 1 85 ? 10.376 -9.521 -7.793 1.00 83.50 85 LEU A C 1
ATOM 666 O O . LEU A 1 85 ? 10.117 -9.860 -8.945 1.00 83.50 85 LEU A O 1
ATOM 670 N N . GLY A 1 86 ? 11.620 -9.195 -7.427 1.00 79.12 86 GLY A N 1
ATOM 671 C CA . GLY A 1 86 ? 12.737 -9.152 -8.373 1.00 79.12 86 GLY A CA 1
ATOM 672 C C . GLY A 1 86 ? 12.618 -8.041 -9.426 1.00 79.12 86 GLY A C 1
ATOM 673 O O . GLY A 1 86 ? 13.326 -8.071 -10.428 1.00 79.12 86 GLY A O 1
ATOM 674 N N . PHE A 1 87 ? 11.750 -7.037 -9.214 1.00 69.00 87 PHE A N 1
ATOM 675 C CA . PHE A 1 87 ? 11.672 -5.843 -10.073 1.00 69.00 87 PHE A CA 1
ATOM 676 C C . PHE A 1 87 ? 12.927 -4.985 -9.996 1.00 69.00 87 PHE A C 1
ATOM 678 O O . PHE A 1 87 ? 13.190 -4.183 -10.892 1.00 69.00 87 PHE A O 1
ATOM 685 N N . TYR A 1 88 ? 13.702 -5.146 -8.927 1.00 57.31 88 TYR A N 1
ATOM 686 C CA . TYR A 1 88 ? 15.096 -4.768 -8.962 1.00 57.31 88 TYR A CA 1
ATOM 687 C C . TYR A 1 88 ? 15.857 -5.946 -9.577 1.00 57.31 88 TYR A C 1
ATOM 689 O O . TYR A 1 88 ? 16.065 -6.936 -8.871 1.00 57.31 88 TYR A O 1
ATOM 697 N N . PRO A 1 89 ? 16.293 -5.884 -10.853 1.00 49.81 89 PRO A N 1
ATOM 698 C CA . PRO A 1 89 ? 17.453 -6.660 -11.216 1.00 49.81 89 PRO A CA 1
ATOM 699 C C . PRO A 1 89 ? 18.539 -6.126 -10.291 1.00 49.81 89 PRO A C 1
ATOM 701 O O . PRO A 1 89 ? 19.067 -5.028 -10.479 1.00 49.81 89 PRO A O 1
ATOM 704 N N . GLU A 1 90 ? 18.856 -6.878 -9.240 1.00 48.97 90 GLU A N 1
ATOM 705 C CA . GLU A 1 90 ? 20.238 -6.914 -8.818 1.00 48.97 90 GLU A CA 1
ATOM 706 C C . GLU A 1 90 ? 20.954 -7.277 -10.106 1.00 48.97 90 GLU A C 1
ATOM 708 O O . GLU A 1 90 ? 20.887 -8.420 -10.540 1.00 48.97 90 GLU A O 1
ATOM 713 N N . ILE A 1 91 ? 21.494 -6.281 -10.816 1.00 52.78 91 ILE A N 1
ATOM 714 C CA . ILE A 1 91 ? 22.536 -6.544 -11.789 1.00 52.78 91 ILE A CA 1
ATOM 715 C C . ILE A 1 91 ? 23.512 -7.333 -10.932 1.00 52.78 91 ILE A C 1
ATOM 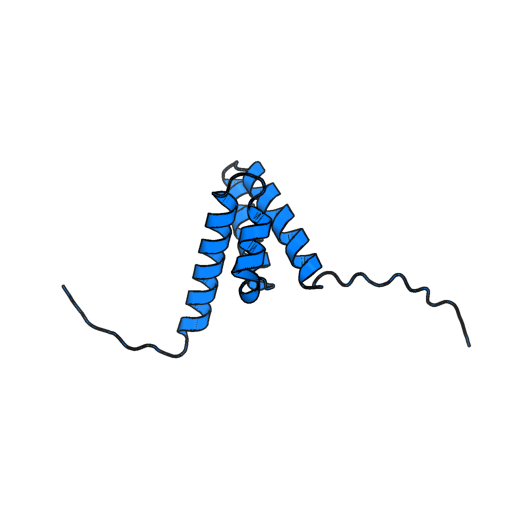717 O O . ILE A 1 91 ? 24.061 -6.736 -9.993 1.00 52.78 91 ILE A O 1
ATOM 721 N N . PRO A 1 92 ? 23.656 -8.661 -11.119 1.00 48.94 92 PRO A N 1
ATOM 722 C CA . PRO A 1 92 ? 24.735 -9.316 -10.440 1.00 48.94 92 PRO A CA 1
ATOM 723 C C . PRO A 1 92 ? 25.938 -8.568 -10.984 1.00 48.94 92 PRO A C 1
ATOM 725 O O . PRO A 1 92 ? 26.178 -8.534 -12.192 1.00 48.94 92 PRO A O 1
ATOM 728 N N . ASN A 1 93 ? 26.639 -7.864 -10.106 1.00 45.72 93 ASN A N 1
ATOM 729 C CA . ASN A 1 93 ? 27.996 -7.455 -10.375 1.00 45.72 93 ASN A CA 1
ATOM 730 C C . ASN A 1 93 ? 28.799 -8.760 -10.482 1.00 45.72 93 ASN A C 1
ATOM 732 O O . ASN A 1 93 ? 29.500 -9.171 -9.564 1.00 45.72 93 ASN A O 1
ATOM 736 N N . SER A 1 94 ? 28.600 -9.462 -11.588 1.00 48.00 94 SER A N 1
ATOM 737 C CA . SER A 1 94 ? 29.415 -10.535 -12.094 1.00 48.00 94 SER A CA 1
ATOM 738 C C . SER A 1 94 ? 30.167 -9.894 -13.237 1.00 48.00 94 SER A C 1
ATOM 740 O O . SER A 1 94 ? 29.752 -9.941 -14.386 1.00 48.00 94 SER A O 1
ATOM 742 N N . THR A 1 95 ? 31.226 -9.184 -12.855 1.00 51.00 95 THR A N 1
ATOM 743 C CA . THR A 1 95 ? 32.559 -9.441 -13.386 1.00 51.00 95 THR A CA 1
ATOM 744 C C . THR A 1 95 ? 32.547 -10.124 -14.756 1.00 51.00 95 THR A C 1
ATOM 746 O O . THR A 1 95 ? 32.654 -11.345 -14.848 1.00 51.00 95 THR A O 1
ATOM 749 N N . GLU A 1 96 ? 32.453 -9.334 -15.821 1.00 50.38 96 GLU A N 1
ATOM 750 C CA . GLU A 1 96 ? 32.959 -9.747 -17.127 1.00 50.38 96 GLU A CA 1
ATOM 751 C C . GLU A 1 96 ? 34.486 -9.568 -17.108 1.00 50.38 96 GLU A C 1
ATOM 753 O O . GLU A 1 96 ? 35.033 -8.585 -17.602 1.00 50.38 96 GLU A O 1
ATOM 758 N N . GLU A 1 97 ? 35.186 -10.508 -16.463 1.00 52.91 97 GLU A N 1
ATOM 759 C CA . GLU A 1 97 ? 36.608 -10.742 -16.715 1.00 52.91 97 GLU A CA 1
ATOM 760 C C . GLU A 1 97 ? 36.760 -11.798 -17.820 1.00 52.91 97 GLU A C 1
ATOM 762 O O . GLU A 1 97 ? 36.526 -12.981 -17.594 1.00 52.91 97 GLU A O 1
ATOM 767 N N . GLY A 1 98 ? 37.212 -11.342 -18.995 1.00 60.25 98 GLY A N 1
ATOM 768 C CA . GLY A 1 98 ? 38.055 -12.082 -19.943 1.00 60.25 98 GLY A CA 1
ATOM 769 C C . GLY A 1 98 ? 37.402 -13.163 -20.816 1.00 60.25 98 GLY A C 1
ATOM 770 O O . GLY A 1 98 ? 37.069 -14.243 -20.337 1.00 60.25 98 GLY A O 1
ATOM 771 N N . LYS A 1 99 ? 37.458 -12.994 -22.148 1.00 48.41 99 LYS A N 1
ATOM 772 C CA . LYS A 1 99 ? 38.597 -13.458 -22.978 1.00 48.41 99 LYS A CA 1
ATOM 773 C C . LYS A 1 99 ? 38.214 -13.540 -24.468 1.00 48.41 99 LYS A C 1
ATOM 775 O O . LYS A 1 99 ? 37.463 -14.431 -24.857 1.00 48.41 99 LYS A O 1
ATOM 780 N N . GLU A 1 100 ? 38.853 -12.715 -25.291 1.00 56.91 100 GLU A N 1
ATOM 781 C CA . GLU A 1 100 ? 39.251 -13.078 -26.660 1.00 56.91 100 GLU A CA 1
ATOM 782 C C . GLU A 1 100 ? 40.688 -12.620 -26.922 1.00 56.91 1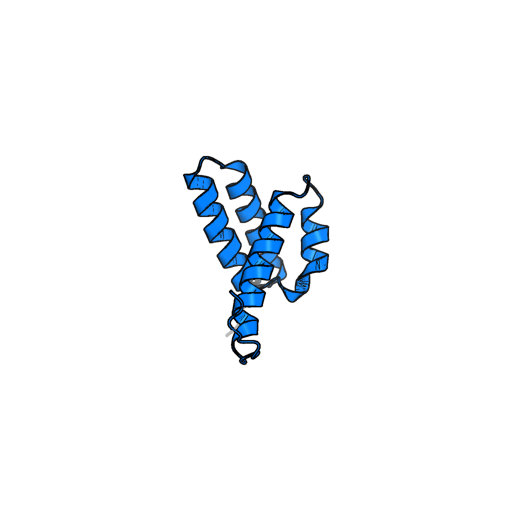00 GLU A C 1
ATOM 784 O O . GLU A 1 100 ? 41.067 -11.535 -26.421 1.00 56.91 100 GLU A O 1
#